Protein AF-U7LAZ8-F1 (afdb_monomer)

Sequence (130 aa):
MTVVMQEQRVMISPDYVERCAAVIEKSGAHKMIDFYFRQDRGVGGRKSTGPTYSMLGVLTIGLALIGIRRVPSMAEIWRTLWTLDPAQQARLELDLSCGEGTYRAFAMWLTRRLEPLDSLPDAPARRVKK

Secondary structure (DSSP, 8-state):
----------PPPHHHHHHHHHHHHHHTHHHHHHHHHHHHHTT--PPP-S-B--HHHHHHHHHHHHHTT----HHHHHHHHHHS-HHHHHHTT-B-TTS---HHHHHHHHHHHHTTTS--S--GGGT---

Solvent-accessible surface area (backbone atoms only — not comparable to full-atom values): 7933 Å² total; per-residue (Å²): 135,85,82,78,80,75,81,78,78,80,79,76,52,69,70,57,52,49,55,33,36,53,52,44,59,74,66,40,55,40,60,52,47,52,48,47,35,52,66,71,60,52,99,68,78,82,82,80,84,59,58,42,79,35,56,53,34,52,52,21,43,35,51,48,30,48,75,73,73,40,80,61,41,74,67,50,39,51,54,49,65,74,68,48,53,71,69,56,30,54,75,31,61,37,43,65,84,68,53,89,75,50,71,67,58,50,51,53,50,52,51,63,48,41,32,75,81,56,66,70,83,72,61,68,79,76,72,65,75,129

Structure (mmCIF, N/CA/C/O backbone):
data_AF-U7LAZ8-F1
#
_entry.id   AF-U7LAZ8-F1
#
loop_
_atom_site.group_PDB
_atom_site.id
_atom_site.type_symbol
_atom_site.label_atom_id
_atom_site.label_alt_id
_atom_site.label_comp_id
_atom_site.label_asym_id
_atom_site.label_entity_id
_atom_site.label_seq_id
_atom_site.pdbx_PDB_ins_code
_atom_site.Cartn_x
_atom_site.Cartn_y
_atom_site.Cartn_z
_atom_site.occupancy
_atom_site.B_iso_or_equiv
_atom_site.auth_seq_id
_atom_site.auth_comp_id
_atom_site.auth_asym_id
_atom_site.auth_atom_id
_atom_site.pdbx_PDB_model_num
ATOM 1 N N . MET A 1 1 ? -34.427 -8.786 -20.995 1.00 36.25 1 MET A N 1
ATOM 2 C CA . MET A 1 1 ? -34.249 -8.337 -19.599 1.00 36.25 1 MET A CA 1
ATOM 3 C C . MET A 1 1 ? -32.794 -7.912 -19.449 1.00 36.25 1 MET A C 1
ATOM 5 O O . MET A 1 1 ? -31.922 -8.751 -19.281 1.00 36.25 1 MET A O 1
ATOM 9 N N . THR A 1 2 ? -32.505 -6.638 -19.699 1.00 36.12 2 THR A N 1
ATOM 10 C CA . THR A 1 2 ? -31.150 -6.074 -19.663 1.00 36.12 2 THR A CA 1
ATOM 11 C C . THR A 1 2 ? -30.759 -5.838 -18.210 1.00 36.12 2 THR A C 1
ATOM 13 O O . THR A 1 2 ? -31.299 -4.957 -17.549 1.00 36.12 2 THR A O 1
ATOM 16 N N . VAL A 1 3 ? -29.848 -6.662 -17.691 1.00 40.38 3 VAL A N 1
ATOM 17 C CA . VAL A 1 3 ? -29.255 -6.448 -16.369 1.00 40.38 3 VAL A CA 1
ATOM 18 C C . VAL A 1 3 ? -28.305 -5.260 -16.484 1.00 40.38 3 VAL A C 1
ATOM 20 O O . VAL A 1 3 ? -27.192 -5.386 -16.989 1.00 40.38 3 VAL A O 1
ATOM 23 N N . VAL A 1 4 ? -28.759 -4.087 -16.048 1.00 41.38 4 VAL A N 1
ATOM 24 C CA . VAL A 1 4 ? -27.890 -2.928 -15.831 1.00 41.38 4 VAL A CA 1
ATOM 25 C C . VAL A 1 4 ? -27.155 -3.182 -14.519 1.00 41.38 4 VAL A C 1
ATOM 27 O O . VAL A 1 4 ? -27.683 -2.920 -13.440 1.00 41.38 4 VAL A O 1
ATOM 30 N N . MET A 1 5 ? -25.951 -3.751 -14.595 1.00 37.28 5 MET A N 1
ATOM 31 C CA . MET A 1 5 ? -25.049 -3.784 -13.445 1.00 37.28 5 MET A CA 1
ATOM 32 C C . MET A 1 5 ? -24.557 -2.356 -13.205 1.00 37.28 5 MET A C 1
ATOM 34 O O . MET A 1 5 ? -23.592 -1.913 -13.822 1.00 37.28 5 MET A O 1
ATOM 38 N N . GLN A 1 6 ? -25.249 -1.605 -12.347 1.00 41.81 6 GLN A N 1
ATOM 39 C CA . GLN A 1 6 ? -24.683 -0.379 -11.796 1.00 41.81 6 GLN A CA 1
ATOM 40 C C . GLN A 1 6 ? -23.457 -0.775 -10.972 1.00 41.81 6 GLN A C 1
ATOM 42 O O . GLN A 1 6 ? -23.571 -1.463 -9.957 1.00 41.81 6 GLN A O 1
ATOM 47 N N . GLU A 1 7 ? -22.280 -0.370 -11.442 1.00 47.84 7 GLU A N 1
ATOM 48 C CA . GLU A 1 7 ? -21.021 -0.471 -10.715 1.00 47.84 7 GLU A CA 1
ATOM 49 C C . GLU A 1 7 ? -21.157 0.358 -9.425 1.00 47.84 7 GLU A C 1
ATOM 51 O O . GLU A 1 7 ? -20.913 1.563 -9.395 1.00 47.84 7 GLU A O 1
ATOM 56 N N . GLN A 1 8 ? -21.619 -0.268 -8.340 1.00 51.62 8 GLN A N 1
ATOM 57 C CA . GLN A 1 8 ? -21.536 0.332 -7.016 1.00 51.62 8 GLN A CA 1
ATOM 58 C C . GLN A 1 8 ? -20.050 0.443 -6.672 1.00 51.62 8 GLN A C 1
ATOM 60 O O . GLN A 1 8 ? -19.415 -0.534 -6.254 1.00 51.62 8 GLN A O 1
ATOM 65 N N . ARG A 1 9 ? -19.486 1.636 -6.895 1.00 56.31 9 ARG A N 1
ATOM 66 C CA . ARG A 1 9 ? -18.172 2.019 -6.382 1.00 56.31 9 ARG A CA 1
ATOM 67 C C . ARG A 1 9 ? -18.247 1.959 -4.862 1.00 56.31 9 ARG A C 1
ATOM 69 O O . ARG A 1 9 ? -18.886 2.792 -4.228 1.00 56.31 9 ARG A O 1
ATOM 76 N N . VAL A 1 10 ? -17.637 0.932 -4.285 1.00 61.47 10 VAL A N 1
ATOM 77 C CA . VAL A 1 10 ? -17.523 0.809 -2.834 1.00 61.47 10 VAL A CA 1
ATOM 78 C C . VAL A 1 10 ? -16.422 1.758 -2.392 1.00 61.47 10 VAL A C 1
ATOM 80 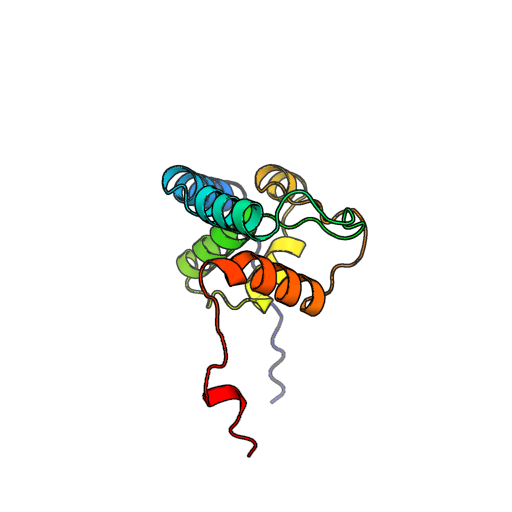O O . VAL A 1 10 ? -15.249 1.507 -2.655 1.00 61.47 10 VAL A O 1
ATOM 83 N N . MET A 1 11 ? -16.803 2.849 -1.735 1.00 72.00 11 MET A N 1
ATOM 84 C CA . MET A 1 11 ? -15.847 3.704 -1.041 1.00 72.00 11 MET A CA 1
ATOM 85 C C . MET A 1 11 ? -15.519 3.063 0.305 1.00 72.00 11 MET A C 1
ATOM 87 O O . MET A 1 11 ? -16.395 2.873 1.149 1.00 72.00 11 MET A O 1
ATOM 91 N N . ILE A 1 12 ? -14.256 2.684 0.485 1.00 84.69 12 ILE A N 1
ATOM 92 C CA . ILE A 1 12 ? -13.769 2.144 1.753 1.00 84.69 12 ILE A CA 1
ATOM 93 C C . ILE A 1 12 ? -13.514 3.321 2.692 1.00 84.69 12 ILE A C 1
ATOM 95 O O . ILE A 1 12 ? -12.779 4.245 2.340 1.00 84.69 12 ILE A O 1
ATOM 99 N N . SER A 1 13 ? -14.117 3.291 3.883 1.00 90.88 13 SER A N 1
ATOM 100 C CA . SER A 1 13 ? -13.979 4.399 4.826 1.00 90.88 13 SER A CA 1
ATOM 101 C C . SER A 1 13 ? -12.516 4.598 5.258 1.00 90.88 13 SER A C 1
ATOM 103 O O . SER A 1 13 ? -11.785 3.612 5.418 1.00 90.88 13 SER A O 1
ATOM 105 N N . PRO A 1 14 ? -12.079 5.849 5.496 1.00 92.12 14 PRO A N 1
ATOM 106 C CA . PRO A 1 14 ? -10.729 6.148 5.979 1.00 92.12 14 PRO A CA 1
ATOM 107 C C . PRO A 1 14 ? -10.353 5.375 7.244 1.00 92.12 14 PRO A C 1
ATOM 109 O O . PRO A 1 14 ? -9.293 4.756 7.283 1.00 92.12 14 PRO A O 1
ATOM 112 N N . ASP A 1 15 ? -11.258 5.302 8.222 1.00 93.56 15 ASP A N 1
ATOM 113 C CA . ASP A 1 15 ? -11.025 4.566 9.470 1.00 93.56 15 ASP A CA 1
ATOM 114 C C . ASP A 1 15 ? -10.788 3.071 9.238 1.00 93.56 15 ASP A C 1
ATOM 116 O O . ASP A 1 15 ? -10.008 2.432 9.946 1.00 93.56 15 ASP A O 1
ATOM 120 N N . TYR A 1 16 ? -11.477 2.482 8.257 1.00 94.38 16 TYR A N 1
ATOM 121 C CA . TYR A 1 16 ? -11.305 1.070 7.949 1.00 94.38 16 TYR A CA 1
ATOM 122 C C . TYR A 1 16 ? -9.992 0.807 7.211 1.00 94.38 16 TYR A C 1
ATOM 124 O O . TYR A 1 16 ? -9.313 -0.177 7.516 1.00 94.38 16 TYR A O 1
ATOM 132 N N . VAL A 1 17 ? -9.600 1.709 6.303 1.00 94.88 17 VAL A N 1
ATOM 133 C CA . VAL A 1 17 ? -8.269 1.687 5.678 1.00 94.88 17 VAL A CA 1
ATOM 134 C C . VAL A 1 17 ? -7.182 1.779 6.745 1.00 94.88 17 VAL A C 1
ATOM 136 O O . VAL A 1 17 ? -6.266 0.963 6.721 1.00 94.88 17 VAL A O 1
ATOM 139 N N . GLU A 1 18 ? -7.315 2.682 7.718 1.00 96.31 18 GLU A N 1
ATOM 140 C CA . GLU A 1 18 ? -6.335 2.846 8.797 1.00 96.31 18 GLU A CA 1
ATOM 141 C C . GLU A 1 18 ? -6.196 1.577 9.644 1.00 96.31 18 GLU A C 1
ATOM 143 O O . GLU A 1 18 ? -5.088 1.100 9.889 1.00 96.31 18 GLU A O 1
ATOM 148 N N . ARG A 1 19 ? -7.318 0.961 10.039 1.00 96.44 19 ARG A N 1
ATOM 149 C CA . ARG A 1 19 ? -7.293 -0.308 10.785 1.00 96.44 19 ARG A CA 1
ATOM 150 C C . ARG A 1 19 ? -6.598 -1.416 10.000 1.00 96.44 19 ARG A C 1
ATOM 152 O O . ARG A 1 19 ? -5.816 -2.170 10.576 1.00 96.44 19 ARG A O 1
ATOM 159 N N . CYS A 1 20 ? -6.870 -1.525 8.700 1.00 96.62 20 CYS A N 1
ATOM 160 C CA . CYS A 1 20 ? -6.218 -2.518 7.850 1.00 96.62 20 CYS A CA 1
ATOM 161 C C . CYS A 1 20 ? -4.719 -2.219 7.691 1.00 96.62 20 CYS A C 1
ATOM 163 O O . CYS A 1 20 ? -3.908 -3.138 7.807 1.00 96.62 20 CYS A O 1
ATOM 165 N N . ALA A 1 21 ? -4.345 -0.952 7.495 1.00 96.94 21 ALA A N 1
ATOM 166 C CA . ALA A 1 21 ? -2.954 -0.524 7.379 1.00 96.94 21 ALA A CA 1
ATOM 167 C C . ALA A 1 21 ? -2.171 -0.876 8.647 1.00 96.94 21 ALA A C 1
ATOM 169 O O . ALA A 1 21 ? -1.127 -1.517 8.554 1.00 96.94 21 ALA A O 1
ATOM 170 N N . ALA A 1 22 ? -2.731 -0.593 9.826 1.00 97.31 22 ALA A N 1
ATOM 171 C CA . ALA A 1 22 ? -2.121 -0.931 11.109 1.00 97.31 22 ALA A CA 1
ATOM 172 C C . ALA A 1 22 ? -1.870 -2.445 11.270 1.00 97.31 22 ALA A C 1
ATOM 174 O O . ALA A 1 22 ? -0.844 -2.857 11.818 1.00 97.31 22 ALA A O 1
ATOM 175 N N . VAL A 1 23 ? -2.771 -3.299 10.765 1.00 97.62 23 VAL A N 1
ATOM 176 C CA . VAL A 1 23 ? -2.574 -4.762 10.757 1.00 97.62 23 VAL A CA 1
ATOM 177 C C . VAL A 1 23 ? -1.402 -5.153 9.854 1.00 97.62 23 VAL A C 1
ATOM 179 O O . VAL A 1 23 ? -0.532 -5.924 10.270 1.00 97.62 23 VAL A O 1
ATOM 182 N N . ILE A 1 24 ? -1.342 -4.607 8.637 1.00 97.50 24 ILE A N 1
ATOM 183 C CA . ILE A 1 24 ? -0.248 -4.880 7.695 1.00 97.50 24 ILE A CA 1
ATOM 184 C C . ILE A 1 24 ? 1.088 -4.353 8.228 1.00 97.50 24 ILE A C 1
ATOM 186 O O . ILE A 1 24 ? 2.112 -5.031 8.107 1.00 97.50 24 ILE A O 1
ATOM 190 N N . GLU A 1 25 ? 1.092 -3.188 8.865 1.00 97.06 25 GLU A N 1
ATOM 191 C CA . GLU A 1 25 ? 2.276 -2.602 9.486 1.00 97.06 25 GLU A CA 1
ATOM 192 C C . GLU A 1 25 ? 2.804 -3.477 10.614 1.00 97.06 25 GLU A C 1
ATOM 194 O O . GLU A 1 25 ? 3.986 -3.829 10.612 1.00 97.06 25 GLU A O 1
ATOM 199 N N . LYS A 1 26 ? 1.914 -3.910 11.515 1.00 96.69 26 LYS A N 1
ATOM 200 C CA . LYS A 1 26 ? 2.251 -4.816 12.617 1.00 96.69 26 LYS A CA 1
ATOM 201 C C . LYS A 1 26 ? 2.788 -6.158 12.122 1.00 96.69 26 LYS A C 1
ATOM 203 O O . LYS A 1 26 ? 3.671 -6.725 12.758 1.00 96.69 26 LYS A O 1
ATOM 208 N N . SER A 1 27 ? 2.279 -6.661 10.997 1.00 96.44 27 SER A N 1
ATOM 209 C CA . SER A 1 27 ? 2.772 -7.908 10.396 1.00 96.44 27 SER A CA 1
ATOM 210 C C . SER A 1 27 ? 4.175 -7.783 9.793 1.00 96.44 27 SER A C 1
ATOM 212 O O . SER A 1 27 ? 4.860 -8.786 9.623 1.00 96.44 27 SER A O 1
ATOM 214 N N . GLY A 1 28 ? 4.596 -6.573 9.405 1.00 94.31 28 GLY A N 1
ATOM 215 C CA . GLY A 1 28 ? 5.861 -6.342 8.706 1.00 94.31 28 GLY A CA 1
ATOM 216 C C . GLY A 1 28 ? 5.925 -6.881 7.269 1.00 94.31 28 GLY A C 1
ATOM 217 O O . GLY A 1 28 ? 6.948 -6.695 6.610 1.00 94.31 28 GLY A O 1
ATOM 218 N N . ALA A 1 29 ? 4.853 -7.489 6.743 1.00 92.69 29 ALA A N 1
ATOM 219 C CA . ALA A 1 29 ? 4.861 -8.160 5.439 1.00 92.69 29 ALA A CA 1
ATOM 220 C C . ALA A 1 29 ? 5.280 -7.231 4.285 1.00 92.69 29 ALA A C 1
ATOM 222 O O . ALA A 1 29 ? 6.115 -7.596 3.463 1.00 92.69 29 ALA A O 1
ATOM 223 N N . HIS A 1 30 ? 4.760 -6.000 4.260 1.00 93.75 30 HIS A N 1
ATOM 224 C CA . HIS A 1 30 ? 5.110 -4.993 3.252 1.00 93.75 30 HIS A CA 1
ATOM 225 C C . HIS A 1 30 ? 6.619 -4.671 3.226 1.00 93.75 30 HIS A C 1
ATOM 227 O O . HIS A 1 30 ? 7.223 -4.654 2.155 1.00 93.75 30 HIS A O 1
ATOM 233 N N . LYS A 1 31 ? 7.249 -4.488 4.398 1.00 94.44 31 LYS A N 1
ATOM 234 C CA . LYS A 1 31 ? 8.698 -4.241 4.531 1.00 94.44 31 LYS A CA 1
ATOM 235 C C . LYS A 1 31 ? 9.520 -5.450 4.119 1.00 94.44 31 LYS A C 1
ATOM 237 O O . LYS A 1 31 ? 10.545 -5.283 3.470 1.00 94.44 31 LYS A O 1
ATOM 242 N N . MET A 1 32 ? 9.073 -6.648 4.488 1.00 93.94 32 MET A N 1
ATOM 243 C CA . MET A 1 32 ? 9.753 -7.887 4.126 1.00 93.94 32 MET A CA 1
ATOM 244 C C . MET A 1 32 ? 9.789 -8.069 2.603 1.00 93.94 32 MET A C 1
ATOM 246 O O . MET A 1 32 ? 10.855 -8.309 2.046 1.00 93.94 32 MET A O 1
ATOM 250 N N . ILE A 1 33 ? 8.658 -7.876 1.916 1.00 92.44 33 ILE A N 1
ATOM 251 C CA . ILE A 1 33 ? 8.595 -7.968 0.449 1.00 92.44 33 ILE A CA 1
ATOM 252 C C . ILE A 1 33 ? 9.523 -6.939 -0.203 1.00 92.44 33 ILE A C 1
ATOM 254 O O . ILE A 1 33 ? 10.310 -7.267 -1.092 1.00 92.44 33 ILE A O 1
ATOM 258 N N . ASP A 1 34 ? 9.480 -5.700 0.280 1.00 91.69 34 ASP A N 1
ATOM 259 C CA . ASP A 1 34 ? 10.335 -4.632 -0.226 1.00 91.69 34 ASP A CA 1
ATOM 260 C C . ASP A 1 34 ? 11.825 -4.882 0.028 1.00 91.69 34 ASP A C 1
ATOM 262 O O . ASP A 1 34 ? 12.656 -4.513 -0.805 1.00 91.69 34 ASP A O 1
ATOM 266 N N . PHE A 1 35 ? 12.168 -5.513 1.151 1.00 91.25 35 PHE A N 1
ATOM 267 C CA . PHE A 1 35 ? 13.532 -5.904 1.482 1.00 91.25 35 PHE A CA 1
ATOM 268 C C . PHE A 1 35 ? 14.076 -6.914 0.467 1.00 91.25 35 PHE A C 1
ATOM 270 O O . PHE A 1 35 ? 15.106 -6.643 -0.152 1.00 91.25 35 PHE A O 1
ATOM 277 N N . TYR A 1 36 ? 13.356 -8.013 0.225 1.00 90.06 36 TYR A N 1
ATOM 278 C CA . TYR A 1 36 ? 13.779 -9.028 -0.746 1.00 90.06 36 TYR A CA 1
ATOM 279 C C . TYR A 1 36 ? 13.876 -8.466 -2.166 1.00 90.06 36 TYR A C 1
ATOM 281 O O . TYR A 1 36 ? 14.850 -8.728 -2.868 1.00 90.06 36 TYR A O 1
ATOM 289 N N . PHE A 1 37 ? 12.934 -7.608 -2.566 1.00 88.81 37 PHE A N 1
ATOM 290 C CA . PHE A 1 37 ? 13.011 -6.929 -3.858 1.00 88.81 37 PHE A CA 1
ATOM 291 C C . PHE A 1 37 ? 14.241 -6.039 -4.015 1.00 88.81 37 PHE A C 1
ATOM 293 O O . PHE A 1 37 ? 14.877 -6.035 -5.070 1.00 88.81 37 PHE A O 1
ATOM 300 N N . ARG A 1 38 ? 14.594 -5.267 -2.984 1.00 88.25 38 ARG A N 1
ATOM 301 C CA . ARG A 1 38 ? 15.796 -4.422 -3.023 1.00 88.25 38 ARG A CA 1
ATOM 302 C C . ARG A 1 38 ? 17.073 -5.255 -3.026 1.00 88.25 38 ARG A C 1
ATOM 304 O O . ARG A 1 38 ? 18.028 -4.865 -3.691 1.00 88.25 38 ARG A O 1
ATOM 311 N N . GLN A 1 39 ? 17.082 -6.371 -2.300 1.00 86.94 39 GLN A N 1
ATOM 312 C CA . GLN A 1 39 ? 18.218 -7.284 -2.245 1.00 86.94 39 GLN A CA 1
ATOM 313 C C . GLN A 1 39 ? 18.496 -7.926 -3.613 1.00 86.94 39 GLN A C 1
ATOM 315 O O . GLN A 1 39 ? 19.651 -7.962 -4.026 1.00 86.94 39 GLN A O 1
ATOM 320 N N . ASP A 1 40 ? 17.456 -8.371 -4.323 1.00 85.06 40 ASP A N 1
ATOM 321 C CA . ASP A 1 40 ? 17.577 -9.013 -5.640 1.00 85.06 40 ASP A CA 1
ATOM 322 C C . ASP A 1 40 ? 17.958 -8.025 -6.761 1.00 85.06 40 ASP A C 1
ATOM 324 O O . ASP A 1 40 ? 18.877 -8.268 -7.540 1.00 85.06 40 ASP A O 1
ATOM 328 N N . ARG A 1 41 ? 17.316 -6.848 -6.804 1.00 80.12 41 ARG A N 1
ATOM 329 C CA . ARG A 1 41 ? 17.529 -5.855 -7.874 1.00 80.12 41 ARG A CA 1
ATOM 330 C C . ARG A 1 41 ? 18.942 -5.240 -7.887 1.00 80.12 41 ARG A C 1
ATOM 332 O O . ARG A 1 41 ? 19.392 -4.755 -8.928 1.00 80.12 41 ARG A O 1
ATOM 339 N N . GLY A 1 42 ? 19.626 -5.199 -6.743 1.00 73.50 42 GLY A N 1
ATOM 340 C CA . GLY A 1 42 ? 20.920 -4.526 -6.593 1.00 73.50 42 GLY A CA 1
ATOM 341 C C . GLY A 1 42 ? 20.850 -2.990 -6.708 1.00 73.50 42 GLY A C 1
ATOM 342 O O . GLY A 1 42 ? 19.785 -2.377 -6.648 1.00 73.50 42 GLY A O 1
ATOM 343 N N . VAL A 1 43 ? 22.010 -2.337 -6.866 1.00 65.50 43 VAL A N 1
ATOM 344 C CA . VAL A 1 43 ? 22.182 -0.862 -6.773 1.00 65.50 43 VAL A CA 1
ATOM 345 C C . VAL A 1 43 ? 21.774 -0.115 -8.067 1.00 65.50 43 VAL A C 1
ATOM 347 O O . VAL A 1 43 ? 21.844 1.109 -8.148 1.00 65.50 43 VAL A O 1
ATOM 350 N N . GLY A 1 44 ? 21.317 -0.831 -9.101 1.00 61.78 44 GLY A N 1
ATOM 351 C CA . GLY A 1 44 ? 21.035 -0.278 -10.429 1.00 61.78 44 GLY A CA 1
ATOM 352 C C . GLY A 1 44 ? 19.549 -0.059 -10.738 1.00 61.78 44 GLY A C 1
ATOM 353 O O . GLY A 1 44 ? 18.674 -0.858 -10.396 1.00 61.78 44 GLY A O 1
ATOM 354 N N . GLY A 1 45 ? 19.235 1.015 -11.470 1.00 64.75 45 GLY A N 1
ATOM 355 C CA . GLY A 1 45 ? 17.930 1.163 -12.113 1.00 64.75 45 GLY A CA 1
ATOM 356 C C . GLY A 1 45 ? 17.515 2.598 -12.410 1.00 64.75 45 GLY A C 1
ATOM 357 O O . GLY A 1 45 ? 17.742 3.513 -11.624 1.00 64.75 45 GLY A O 1
ATOM 358 N N . ARG A 1 46 ? 16.834 2.787 -13.543 1.00 64.81 46 ARG A N 1
ATOM 359 C CA . ARG A 1 46 ? 16.208 4.065 -13.897 1.00 64.81 46 ARG A CA 1
ATOM 360 C C . ARG A 1 46 ? 15.031 4.331 -12.952 1.00 64.81 46 ARG A C 1
ATOM 362 O O . ARG A 1 46 ? 14.226 3.426 -12.714 1.00 64.81 46 ARG A O 1
ATOM 369 N N . LYS A 1 47 ? 14.931 5.554 -12.418 1.00 63.84 47 LYS A N 1
ATOM 370 C CA . LYS A 1 47 ? 13.758 5.985 -11.643 1.00 63.84 47 LYS A CA 1
ATOM 371 C C . LYS A 1 47 ? 12.535 5.965 -12.563 1.00 63.84 47 LYS A C 1
ATOM 373 O O . LYS A 1 47 ? 12.600 6.480 -13.678 1.00 63.84 47 LYS A O 1
ATOM 378 N N . SER A 1 48 ? 11.459 5.319 -12.117 1.00 66.81 48 SER A N 1
ATOM 379 C CA . SER A 1 48 ? 10.176 5.347 -12.824 1.00 66.81 48 SER A CA 1
ATOM 380 C C . SER A 1 48 ? 9.609 6.764 -12.764 1.00 66.81 48 SER A C 1
ATOM 382 O O . SER A 1 48 ? 9.641 7.376 -11.702 1.00 66.81 48 SER A O 1
ATOM 384 N N . THR A 1 49 ? 9.106 7.278 -13.885 1.00 71.94 49 THR A N 1
ATOM 385 C CA . THR A 1 49 ? 8.415 8.578 -13.975 1.00 71.94 49 THR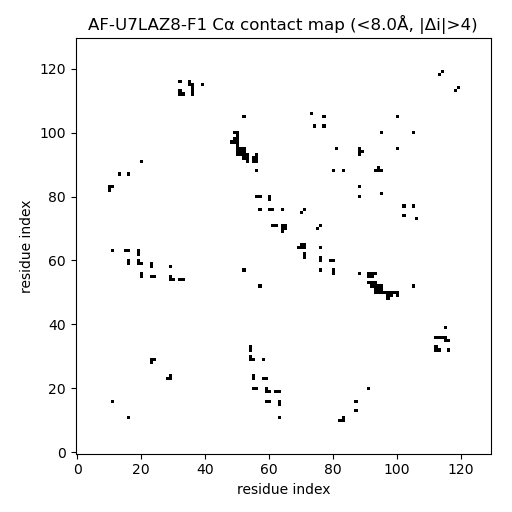 A CA 1
ATOM 386 C C . THR A 1 49 ? 6.889 8.444 -13.924 1.00 71.94 49 THR A C 1
ATOM 388 O O . THR A 1 49 ? 6.193 9.428 -14.135 1.00 71.94 49 THR A O 1
ATOM 391 N N . GLY A 1 50 ? 6.366 7.231 -13.713 1.00 81.44 50 GLY A N 1
ATOM 392 C CA . GLY A 1 50 ? 4.926 6.952 -13.635 1.00 81.44 50 GLY A CA 1
ATOM 393 C C . GLY A 1 50 ? 4.408 6.779 -12.201 1.00 81.44 50 GLY A C 1
ATOM 394 O O . GLY A 1 50 ? 5.175 6.976 -11.257 1.00 81.44 50 GLY A O 1
ATOM 395 N N . PRO A 1 51 ? 3.138 6.348 -12.044 1.00 87.94 51 PRO A N 1
ATOM 396 C CA . PRO A 1 51 ? 2.502 6.154 -10.743 1.00 87.94 51 PRO A CA 1
ATOM 397 C C . PRO A 1 51 ? 3.337 5.290 -9.802 1.00 87.94 51 PRO A C 1
ATOM 399 O O . PRO A 1 51 ? 3.838 4.228 -10.191 1.00 87.94 51 PRO A O 1
ATOM 402 N N . THR A 1 52 ? 3.463 5.745 -8.559 1.00 90.31 52 THR A N 1
ATOM 403 C CA . THR A 1 52 ? 4.185 5.034 -7.508 1.00 90.31 52 THR A CA 1
ATOM 404 C C . THR A 1 52 ? 3.195 4.260 -6.655 1.00 90.31 52 THR A C 1
ATOM 406 O O . THR A 1 52 ? 2.341 4.829 -5.979 1.00 90.31 52 THR A O 1
ATOM 409 N N . TYR A 1 53 ? 3.332 2.938 -6.696 1.00 93.19 53 TYR A N 1
ATOM 410 C CA . TYR A 1 53 ? 2.590 2.014 -5.851 1.00 93.19 53 TYR A CA 1
ATOM 411 C C . TYR A 1 53 ? 3.463 1.551 -4.682 1.00 93.19 53 TYR A C 1
ATOM 413 O O . TYR A 1 53 ? 4.689 1.472 -4.800 1.00 93.19 53 TYR A O 1
ATOM 421 N N . SER A 1 54 ? 2.819 1.173 -3.583 1.00 95.19 54 SER A N 1
ATOM 422 C CA . SER A 1 54 ? 3.467 0.633 -2.390 1.00 95.19 54 SER A CA 1
ATOM 423 C C . SER A 1 54 ? 2.914 -0.754 -2.056 1.00 95.19 54 SER A C 1
ATOM 425 O O . SER A 1 54 ? 1.740 -1.059 -2.300 1.00 95.19 54 SER A O 1
ATOM 427 N N . MET A 1 55 ? 3.749 -1.610 -1.460 1.00 95.81 55 MET A N 1
ATOM 428 C CA . MET A 1 55 ? 3.275 -2.905 -0.961 1.00 95.81 55 MET A CA 1
ATOM 429 C C . MET A 1 55 ? 2.342 -2.747 0.237 1.00 95.81 55 MET A C 1
ATOM 431 O O . MET A 1 55 ? 1.419 -3.545 0.394 1.00 95.81 55 MET A O 1
ATOM 435 N N . LEU A 1 56 ? 2.534 -1.698 1.043 1.00 97.31 56 LEU A N 1
ATOM 436 C CA . LEU A 1 56 ? 1.617 -1.358 2.126 1.00 97.31 56 LEU A CA 1
ATOM 437 C C . LEU A 1 56 ? 0.207 -1.110 1.582 1.00 97.31 56 LEU A C 1
ATOM 439 O O . LEU A 1 56 ? -0.742 -1.726 2.062 1.00 97.31 56 LEU A O 1
ATOM 443 N N . GLY A 1 57 ? 0.070 -0.283 0.544 1.00 96.19 57 GLY A N 1
ATOM 444 C CA . GLY A 1 57 ? -1.219 0.028 -0.066 1.00 96.19 57 GLY A CA 1
ATOM 445 C C . GLY A 1 57 ? -1.879 -1.194 -0.694 1.00 96.19 57 GLY A C 1
ATOM 446 O O . GLY A 1 57 ? -3.048 -1.467 -0.427 1.00 96.19 57 GLY A O 1
ATOM 447 N N . VAL A 1 58 ? -1.124 -1.985 -1.460 1.00 96.50 58 VAL A N 1
ATOM 448 C CA . VAL A 1 58 ? -1.639 -3.211 -2.096 1.00 96.50 58 VAL A CA 1
ATOM 449 C C . VAL A 1 58 ? -2.185 -4.197 -1.069 1.00 96.50 58 VAL A C 1
ATOM 451 O O . VAL A 1 58 ? -3.313 -4.668 -1.211 1.00 96.50 58 VAL A O 1
ATOM 454 N N . LEU A 1 59 ? -1.405 -4.503 -0.030 1.00 96.94 59 LEU A N 1
ATOM 455 C CA . LEU A 1 59 ? -1.810 -5.463 0.996 1.00 96.94 59 LEU A CA 1
ATOM 456 C C . LEU A 1 59 ? -2.960 -4.926 1.850 1.00 96.94 59 LEU A C 1
ATOM 458 O O . LEU A 1 59 ? -3.881 -5.677 2.164 1.00 96.94 59 LEU A O 1
ATOM 462 N N . THR A 1 60 ? -2.941 -3.633 2.180 1.00 97.50 60 THR A N 1
ATOM 463 C CA . THR A 1 60 ? -4.012 -2.987 2.951 1.00 97.50 60 THR A CA 1
ATOM 464 C C . THR A 1 60 ? -5.342 -3.073 2.215 1.00 97.50 60 THR A C 1
ATOM 466 O O . THR A 1 60 ? -6.344 -3.475 2.801 1.00 97.50 60 THR A O 1
ATOM 469 N N . ILE A 1 61 ? -5.356 -2.759 0.919 1.00 96.44 61 ILE A N 1
ATOM 470 C CA . ILE A 1 61 ? -6.569 -2.843 0.105 1.00 96.44 61 ILE A CA 1
ATOM 471 C C . ILE A 1 61 ? -6.990 -4.292 -0.127 1.00 96.44 61 ILE A C 1
ATOM 473 O O . ILE A 1 61 ? -8.177 -4.592 -0.027 1.00 96.44 61 ILE A O 1
ATOM 477 N N . GLY A 1 62 ? -6.048 -5.209 -0.359 1.00 95.44 62 GLY A N 1
ATOM 478 C CA . GLY A 1 62 ? -6.349 -6.639 -0.421 1.00 95.44 62 GLY A CA 1
ATOM 479 C C . GLY A 1 62 ? -7.057 -7.132 0.846 1.00 95.44 62 GLY A C 1
ATOM 480 O O . GLY A 1 62 ? -8.097 -7.785 0.758 1.00 95.44 62 GLY A O 1
ATOM 481 N N . LEU A 1 63 ? -6.551 -6.749 2.021 1.00 96.00 63 LEU A N 1
ATOM 482 C CA . LEU A 1 63 ? -7.155 -7.080 3.311 1.00 96.00 63 LEU A CA 1
ATOM 483 C C . LEU A 1 63 ? -8.533 -6.430 3.490 1.00 96.00 63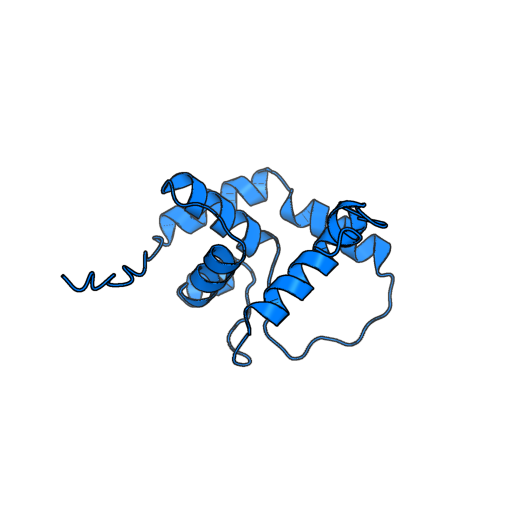 LEU A C 1
ATOM 485 O O . LEU A 1 63 ? -9.478 -7.103 3.901 1.00 96.00 63 LEU A O 1
ATOM 489 N N . ALA A 1 64 ? -8.668 -5.148 3.147 1.00 94.88 64 ALA A N 1
ATOM 490 C CA . ALA A 1 64 ? -9.934 -4.434 3.259 1.00 94.88 64 ALA A CA 1
ATOM 491 C C . ALA A 1 64 ? -11.022 -5.066 2.374 1.00 94.88 64 ALA A C 1
ATOM 493 O O . ALA A 1 64 ? -12.148 -5.257 2.831 1.00 94.88 64 ALA A O 1
ATOM 494 N N . LEU A 1 65 ? -10.677 -5.463 1.141 1.00 94.25 65 LEU A N 1
ATOM 495 C CA . LEU A 1 65 ? -11.581 -6.163 0.222 1.00 94.25 65 LEU A CA 1
ATOM 496 C C . LEU A 1 65 ? -12.046 -7.512 0.792 1.00 94.25 65 LEU A C 1
ATOM 498 O O . LEU A 1 65 ? -13.244 -7.797 0.767 1.00 94.25 65 LEU A O 1
ATOM 502 N N . ILE A 1 66 ? -11.133 -8.304 1.369 1.00 94.00 66 ILE A N 1
ATOM 503 C CA . ILE A 1 66 ? -11.480 -9.562 2.054 1.00 94.00 66 ILE A CA 1
ATOM 504 C C . ILE A 1 66 ? -12.450 -9.294 3.208 1.00 94.00 66 ILE A C 1
ATOM 506 O O . ILE A 1 66 ? -13.456 -9.991 3.352 1.00 94.00 66 ILE A O 1
ATOM 510 N N . GLY A 1 67 ? -12.173 -8.269 4.014 1.00 91.44 67 GLY A N 1
ATOM 511 C CA . GLY A 1 67 ? -12.986 -7.924 5.174 1.00 91.44 67 GLY A CA 1
ATOM 512 C C . GLY A 1 67 ? -14.417 -7.501 4.827 1.00 91.44 67 GLY A C 1
ATOM 513 O O . GLY A 1 67 ? -15.349 -7.855 5.550 1.00 91.44 67 GLY A O 1
ATOM 514 N N . ILE A 1 68 ? -14.625 -6.855 3.674 1.00 91.31 68 ILE A N 1
ATOM 515 C CA . ILE A 1 68 ? -15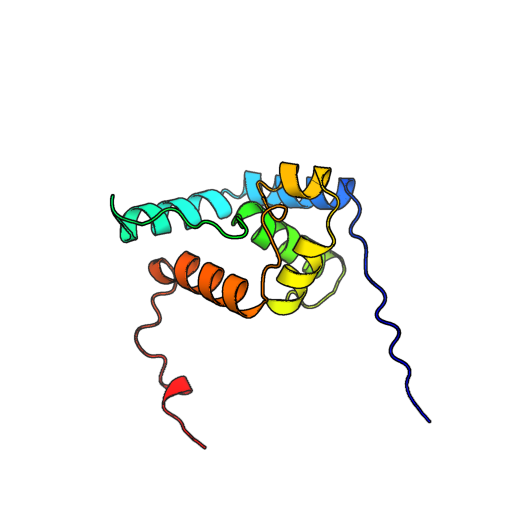.964 -6.548 3.135 1.00 91.31 68 ILE A CA 1
ATOM 516 C C . ILE A 1 68 ? -16.560 -7.685 2.288 1.00 91.31 68 ILE A C 1
ATOM 518 O O . ILE A 1 68 ? -17.551 -7.483 1.587 1.00 91.31 68 ILE A O 1
ATOM 522 N N . ARG A 1 69 ? -15.966 -8.886 2.338 1.00 88.69 69 ARG A N 1
ATOM 523 C CA . ARG A 1 69 ? -16.389 -10.087 1.595 1.00 88.69 69 ARG A CA 1
ATOM 524 C C . ARG A 1 69 ? -16.401 -9.911 0.073 1.00 88.69 69 ARG A C 1
ATOM 526 O O . ARG A 1 69 ? -17.188 -10.550 -0.624 1.00 88.69 69 ARG A O 1
ATOM 533 N N . ARG A 1 70 ? -15.516 -9.066 -0.457 1.00 87.50 70 ARG A N 1
ATOM 534 C CA . ARG A 1 70 ? -15.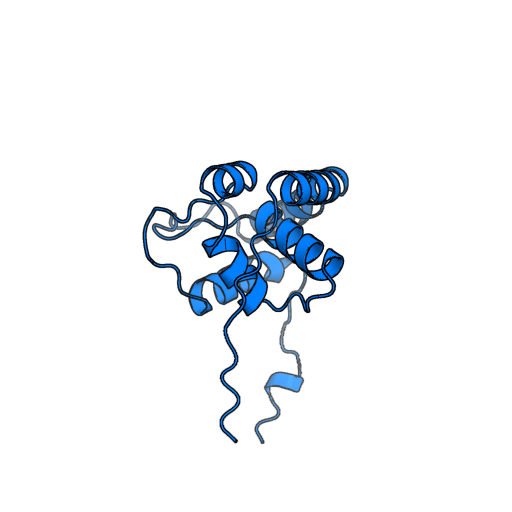234 -8.983 -1.893 1.00 87.50 70 ARG A CA 1
ATOM 535 C C . ARG A 1 70 ? -13.995 -9.797 -2.238 1.00 87.50 70 ARG A C 1
ATOM 537 O O . ARG A 1 70 ? -13.065 -9.913 -1.447 1.00 87.50 70 ARG A O 1
ATOM 544 N N . VAL A 1 71 ? -13.980 -10.353 -3.447 1.00 88.69 71 VAL A N 1
ATOM 545 C CA . VAL A 1 71 ? -12.819 -11.092 -3.953 1.00 88.69 71 VAL A CA 1
ATOM 546 C C . VAL A 1 71 ? -11.693 -10.092 -4.252 1.00 88.69 71 VAL A C 1
ATOM 548 O O . VAL A 1 71 ? -11.882 -9.223 -5.108 1.00 88.69 71 VAL A O 1
ATOM 551 N N . PRO A 1 72 ? -10.521 -10.199 -3.599 1.00 89.94 72 PRO A N 1
ATOM 552 C CA . PRO A 1 72 ? -9.404 -9.276 -3.792 1.00 89.94 72 PRO A CA 1
ATOM 553 C C . PRO A 1 72 ? -8.631 -9.619 -5.074 1.00 89.94 72 PRO A C 1
ATOM 555 O O . PRO A 1 72 ? -7.484 -10.060 -5.037 1.00 89.94 72 PRO A O 1
ATOM 558 N N . SER A 1 73 ? -9.267 -9.463 -6.238 1.00 91.12 73 SER A N 1
ATOM 559 C CA . SER A 1 73 ? -8.562 -9.642 -7.509 1.00 91.12 73 SER A CA 1
ATOM 560 C C . SER A 1 73 ? -7.566 -8.501 -7.733 1.00 91.12 73 SER A C 1
ATOM 562 O O . SER A 1 73 ? -7.772 -7.381 -7.265 1.00 91.12 73 SER A O 1
ATOM 564 N N . MET A 1 74 ? -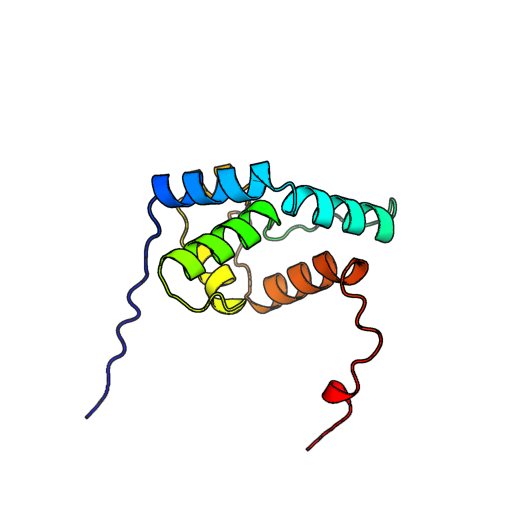6.502 -8.753 -8.499 1.00 91.00 74 MET A N 1
ATOM 565 C CA . MET A 1 74 ? -5.493 -7.729 -8.795 1.00 91.00 74 MET A CA 1
ATOM 566 C C . MET A 1 74 ? -6.100 -6.504 -9.501 1.00 91.00 74 MET A C 1
ATOM 568 O O . MET A 1 74 ? -5.685 -5.375 -9.244 1.00 91.00 74 MET A O 1
ATOM 572 N N . ALA A 1 75 ? -7.114 -6.713 -10.350 1.00 91.62 75 ALA A N 1
ATOM 573 C CA . ALA A 1 75 ? -7.852 -5.631 -10.999 1.00 91.62 75 ALA A CA 1
ATOM 574 C C . ALA A 1 75 ? -8.660 -4.808 -9.991 1.00 91.62 75 ALA A C 1
ATOM 576 O O . ALA A 1 75 ? -8.678 -3.583 -10.079 1.00 91.62 75 ALA A O 1
ATOM 577 N N . GLU A 1 76 ? -9.268 -5.465 -9.005 1.00 91.88 76 GLU A N 1
ATOM 578 C CA . GLU A 1 76 ? -10.082 -4.785 -7.999 1.00 91.88 76 GLU A CA 1
ATOM 579 C C . GLU A 1 76 ? -9.246 -4.024 -6.988 1.00 91.88 76 GLU A C 1
ATOM 581 O O . GLU A 1 76 ? -9.605 -2.908 -6.618 1.00 91.88 76 GLU A O 1
ATOM 586 N N . ILE A 1 77 ? -8.090 -4.568 -6.612 1.00 94.62 77 ILE A N 1
ATOM 587 C CA . ILE A 1 77 ? -7.100 -3.841 -5.819 1.00 94.62 77 ILE A CA 1
ATOM 588 C C . ILE A 1 77 ? -6.669 -2.583 -6.573 1.00 94.62 77 ILE A C 1
ATOM 590 O O . ILE A 1 77 ? -6.742 -1.492 -6.018 1.00 94.62 77 ILE A O 1
ATOM 594 N N . TRP A 1 78 ? -6.291 -2.715 -7.850 1.00 94.56 78 TRP A N 1
ATOM 595 C CA . TRP A 1 78 ? -5.902 -1.573 -8.675 1.00 94.56 78 TRP A CA 1
ATOM 596 C C . TRP A 1 78 ? -7.006 -0.515 -8.751 1.00 94.56 78 TRP A C 1
ATOM 598 O O . TRP A 1 78 ? -6.756 0.633 -8.402 1.00 94.56 78 TRP A O 1
ATOM 608 N N . ARG A 1 79 ? -8.235 -0.890 -9.128 1.00 92.06 79 ARG A N 1
ATOM 609 C CA . ARG A 1 79 ? -9.368 0.049 -9.189 1.00 92.06 79 ARG A CA 1
ATOM 610 C C . ARG A 1 79 ? -9.572 0.757 -7.856 1.00 92.06 79 ARG A C 1
ATOM 612 O O . ARG A 1 79 ? -9.702 1.974 -7.832 1.00 92.06 79 ARG A O 1
ATOM 619 N N . THR A 1 80 ? -9.550 0.001 -6.761 1.00 92.94 80 THR A N 1
ATOM 620 C CA . THR A 1 80 ? -9.796 0.547 -5.426 1.00 92.94 80 THR A CA 1
ATOM 621 C C . THR A 1 80 ? -8.716 1.552 -5.028 1.00 92.94 80 THR A C 1
ATOM 623 O O . THR A 1 80 ? -9.060 2.626 -4.548 1.00 92.94 80 THR A O 1
ATOM 626 N N . LEU A 1 81 ? -7.435 1.267 -5.298 1.00 93.75 81 LEU A N 1
ATOM 627 C CA . LEU A 1 81 ? -6.325 2.199 -5.041 1.00 93.75 81 LEU A CA 1
ATOM 628 C C . LEU A 1 81 ? -6.536 3.551 -5.743 1.00 93.75 81 LEU A C 1
ATOM 630 O O . LEU A 1 81 ? -6.300 4.593 -5.141 1.00 93.75 81 LEU A O 1
ATOM 634 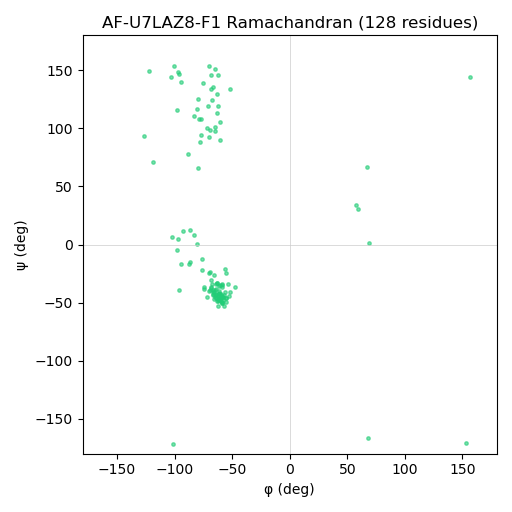N N . TRP A 1 82 ? -7.031 3.530 -6.983 1.00 91.94 82 TRP A N 1
ATOM 635 C CA . TRP A 1 82 ? -7.318 4.732 -7.775 1.00 91.94 82 TRP A CA 1
ATOM 636 C C . TRP A 1 82 ? -8.597 5.471 -7.355 1.00 91.94 82 TRP A C 1
ATOM 638 O O . TRP A 1 82 ? -8.812 6.603 -7.778 1.00 91.94 82 TRP A O 1
ATOM 648 N N . THR A 1 83 ? -9.442 4.855 -6.526 1.00 91.00 83 THR A N 1
ATOM 649 C CA . THR A 1 83 ? -10.652 5.486 -5.969 1.00 91.00 83 THR A CA 1
ATOM 650 C C . THR A 1 83 ? -10.470 6.029 -4.555 1.00 91.00 83 THR A C 1
ATOM 652 O O . THR A 1 83 ? -11.404 6.619 -4.022 1.00 91.00 83 THR A O 1
ATOM 655 N N . LEU A 1 84 ? -9.307 5.809 -3.935 1.00 91.12 84 LEU A N 1
ATOM 656 C CA . LEU A 1 84 ? -9.005 6.333 -2.606 1.00 91.12 84 LEU A CA 1
ATOM 657 C C . LEU A 1 84 ? -8.861 7.852 -2.634 1.00 91.12 84 LEU A C 1
ATOM 659 O O . LEU A 1 84 ? -8.292 8.410 -3.576 1.00 91.12 84 LEU A O 1
ATOM 663 N N . ASP A 1 85 ? -9.273 8.494 -1.545 1.00 91.12 85 ASP A N 1
ATOM 664 C CA . ASP A 1 85 ? -9.053 9.922 -1.355 1.00 91.12 85 ASP A CA 1
ATOM 665 C C . ASP A 1 85 ? -7.546 10.232 -1.248 1.00 91.12 85 ASP A C 1
ATOM 667 O O . ASP A 1 85 ? -6.781 9.403 -0.740 1.00 91.12 85 ASP A O 1
ATOM 671 N N . PRO A 1 86 ? -7.081 11.435 -1.642 1.00 91.62 86 PRO A N 1
ATOM 672 C CA . PRO A 1 86 ? -5.659 11.792 -1.599 1.00 91.62 86 PRO A CA 1
ATOM 673 C C . PRO A 1 86 ? -5.000 11.593 -0.226 1.00 91.62 86 PRO A C 1
ATOM 675 O O . PRO A 1 86 ? -3.843 11.188 -0.146 1.00 91.62 86 PRO A O 1
ATOM 678 N N . ALA A 1 87 ? -5.743 11.814 0.863 1.00 91.38 87 ALA A N 1
ATOM 679 C CA . ALA A 1 87 ? -5.256 11.567 2.220 1.00 91.38 87 ALA A CA 1
ATOM 680 C C . ALA A 1 87 ? -5.006 10.071 2.488 1.00 91.38 87 ALA A C 1
ATOM 682 O O . ALA A 1 87 ? -3.991 9.707 3.079 1.00 91.38 87 ALA A O 1
ATOM 683 N N . GLN A 1 88 ? -5.897 9.195 2.010 1.00 93.75 88 GLN A N 1
ATOM 684 C CA . GLN A 1 88 ? -5.723 7.743 2.100 1.00 93.75 88 GLN A CA 1
ATOM 685 C C . GLN A 1 88 ? -4.571 7.274 1.203 1.00 93.75 88 GLN A C 1
ATOM 687 O O . GLN A 1 88 ? -3.803 6.402 1.600 1.00 93.75 88 GLN A O 1
ATOM 692 N N . GLN A 1 89 ? -4.408 7.872 0.018 1.00 94.31 89 GLN A N 1
ATOM 693 C CA . GLN A 1 89 ? -3.277 7.577 -0.863 1.00 94.31 89 GLN A CA 1
ATOM 694 C C . GLN A 1 89 ? -1.943 7.940 -0.205 1.00 94.31 89 GLN A C 1
AT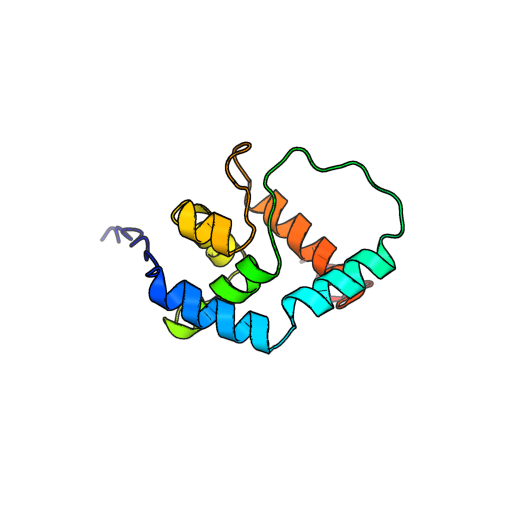OM 696 O O . GLN A 1 89 ? -1.052 7.094 -0.134 1.00 94.31 89 GLN A O 1
ATOM 701 N N . ALA A 1 90 ? -1.837 9.146 0.360 1.00 93.75 90 ALA A N 1
ATOM 702 C CA . ALA A 1 90 ? -0.649 9.589 1.082 1.00 93.75 90 ALA A CA 1
ATOM 703 C C . ALA A 1 90 ? -0.342 8.688 2.289 1.00 93.75 90 ALA A C 1
ATOM 705 O O . ALA A 1 90 ? 0.805 8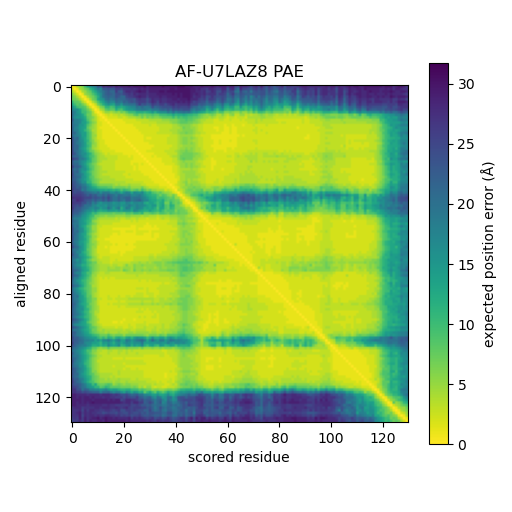.292 2.487 1.00 93.75 90 ALA A O 1
ATOM 706 N N . ARG A 1 91 ? -1.370 8.293 3.057 1.00 94.81 91 ARG A N 1
ATOM 707 C CA . ARG A 1 91 ? -1.234 7.362 4.191 1.00 94.81 91 ARG A CA 1
ATOM 708 C C . ARG A 1 91 ? -0.665 6.002 3.784 1.00 94.81 91 ARG A C 1
ATOM 710 O O . ARG A 1 91 ? 0.057 5.379 4.562 1.00 94.81 91 ARG A O 1
ATOM 717 N N . LEU A 1 92 ? -1.005 5.543 2.585 1.00 95.75 92 LEU A N 1
ATOM 718 C CA . LEU A 1 92 ? -0.540 4.280 2.029 1.00 95.75 92 LEU A CA 1
ATOM 719 C C . LEU A 1 92 ? 0.725 4.440 1.181 1.00 95.75 92 LEU A C 1
ATOM 721 O O . LEU A 1 92 ? 1.085 3.495 0.488 1.00 95.75 92 LEU A O 1
ATOM 725 N N . GLU A 1 93 ? 1.405 5.588 1.218 1.00 94.31 93 GLU A N 1
ATOM 726 C CA . GLU A 1 93 ? 2.625 5.854 0.438 1.00 94.31 93 GLU A CA 1
ATOM 727 C C . GLU A 1 93 ? 2.424 5.683 -1.081 1.00 94.31 93 GLU A C 1
ATOM 729 O O . GLU A 1 93 ? 3.307 5.213 -1.803 1.00 94.31 93 GLU A O 1
ATOM 734 N N . LEU A 1 94 ? 1.233 6.024 -1.573 1.00 93.00 94 LEU A N 1
ATOM 735 C CA . LEU A 1 94 ? 0.903 6.020 -2.994 1.00 93.00 94 LEU A CA 1
ATOM 736 C C . LEU A 1 94 ? 1.118 7.419 -3.576 1.00 93.00 94 LEU A C 1
ATOM 738 O O . LEU A 1 94 ? 0.730 8.415 -2.970 1.00 93.00 94 LEU A O 1
ATOM 742 N N . ASP A 1 95 ? 1.666 7.479 -4.788 1.00 90.44 95 ASP A N 1
ATOM 743 C CA . ASP A 1 95 ? 1.651 8.689 -5.612 1.00 90.44 95 ASP A CA 1
ATOM 744 C C . ASP A 1 95 ? 1.060 8.353 -6.979 1.00 90.44 95 ASP A C 1
ATOM 746 O O . ASP A 1 95 ? 1.745 7.869 -7.884 1.00 90.44 95 ASP A O 1
ATOM 750 N N . LEU A 1 96 ? -0.250 8.565 -7.098 1.00 88.19 96 LEU A N 1
ATOM 751 C CA . LEU A 1 96 ? -1.018 8.331 -8.322 1.00 88.19 96 LEU A CA 1
ATOM 752 C C . LEU A 1 96 ? -1.317 9.641 -9.067 1.00 88.19 96 LEU A C 1
ATOM 754 O O . LEU A 1 96 ? -2.045 9.638 -10.055 1.00 88.19 96 LEU A O 1
ATOM 758 N N . SER A 1 97 ? -0.753 10.762 -8.606 1.00 82.19 97 SER A N 1
ATOM 759 C CA . SER A 1 97 ? -1.025 12.099 -9.147 1.00 82.19 97 SER A CA 1
ATOM 760 C C . SER A 1 97 ? -0.322 12.376 -10.482 1.00 82.19 97 SER A C 1
ATOM 762 O O . SER A 1 97 ? -0.751 13.233 -11.251 1.00 82.19 97 SER A O 1
ATOM 764 N N . CYS A 1 98 ? 0.749 11.636 -10.778 1.00 71.88 98 CYS A N 1
ATOM 765 C CA . CYS A 1 98 ? 1.672 11.905 -11.880 1.00 71.88 98 CYS A CA 1
ATOM 766 C C . CYS A 1 98 ? 1.229 11.387 -13.266 1.00 71.88 98 CYS A C 1
ATOM 768 O O . CYS A 1 98 ? 2.006 11.464 -14.219 1.00 71.88 98 CYS A O 1
ATOM 770 N N . GLY A 1 99 ? -0.002 10.884 -13.418 1.00 69.88 99 GLY A N 1
ATOM 771 C CA . GLY A 1 99 ? -0.579 10.536 -14.723 1.00 69.88 99 GLY A CA 1
ATOM 772 C C . GLY A 1 99 ? -1.634 9.435 -14.656 1.00 69.88 99 GLY A C 1
ATOM 773 O O . GLY A 1 99 ? -2.027 9.014 -13.578 1.00 69.88 99 GLY A O 1
ATOM 774 N N . GLU A 1 100 ? -2.078 8.931 -15.809 1.00 73.06 100 GLU A N 1
ATOM 775 C CA . GLU A 1 100 ? -2.997 7.790 -15.873 1.00 73.06 100 GLU A CA 1
ATOM 776 C C . GLU A 1 100 ? -2.224 6.468 -15.757 1.00 73.06 100 GLU A C 1
ATOM 778 O O . GLU A 1 100 ? -1.470 6.064 -16.648 1.00 73.06 100 GLU A O 1
ATOM 783 N N . GLY A 1 101 ? -2.398 5.763 -14.640 1.00 77.62 101 GLY A N 1
ATOM 784 C CA . GLY A 1 101 ? -1.903 4.398 -14.504 1.00 77.62 101 GLY A CA 1
ATOM 785 C C . GLY A 1 101 ? -2.781 3.424 -15.279 1.00 77.62 101 GLY A C 1
ATOM 786 O O . GLY A 1 101 ? -4.001 3.493 -15.215 1.00 77.62 101 GLY A O 1
ATOM 787 N N . THR A 1 102 ? -2.177 2.455 -15.965 1.00 88.81 102 THR A N 1
ATOM 788 C CA . THR A 1 102 ? -2.935 1.330 -16.531 1.00 88.81 102 THR A CA 1
ATOM 789 C C . THR A 1 102 ? -2.894 0.134 -15.589 1.00 88.81 102 THR A C 1
ATOM 791 O O . THR A 1 102 ? -1.865 -0.140 -14.962 1.00 88.81 102 THR A O 1
ATOM 794 N N . TYR A 1 103 ? -3.977 -0.648 -15.557 1.00 89.88 103 TYR A N 1
ATOM 795 C CA . TYR A 1 103 ? -4.000 -1.929 -14.845 1.00 89.88 103 TYR A CA 1
ATOM 796 C C . TYR A 1 103 ? -2.822 -2.830 -15.246 1.00 89.88 103 TYR A C 1
ATOM 798 O O . TYR A 1 103 ? -2.187 -3.443 -14.395 1.00 89.88 103 TYR A O 1
ATOM 806 N N . ARG A 1 104 ? -2.473 -2.873 -16.540 1.00 88.62 104 ARG A N 1
ATOM 807 C CA . ARG A 1 104 ? -1.342 -3.670 -17.038 1.00 88.62 104 ARG A CA 1
ATOM 808 C C . ARG A 1 104 ? -0.009 -3.221 -16.438 1.00 88.62 104 ARG A C 1
ATOM 810 O O . ARG A 1 104 ? 0.805 -4.069 -16.083 1.00 88.62 104 ARG A O 1
ATOM 817 N N . ALA A 1 105 ? 0.229 -1.913 -16.331 1.00 88.81 105 ALA A N 1
ATOM 818 C CA . ALA A 1 105 ? 1.446 -1.388 -15.717 1.00 88.81 105 ALA A CA 1
ATOM 819 C C . ALA A 1 105 ? 1.516 -1.738 -14.225 1.00 88.81 105 ALA A C 1
ATOM 821 O O . ALA A 1 105 ? 2.559 -2.197 -13.763 1.00 88.81 105 ALA A O 1
ATOM 822 N N . PHE A 1 106 ? 0.398 -1.601 -13.505 1.00 92.06 106 PHE A N 1
ATOM 823 C CA . PHE A 1 106 ? 0.287 -2.032 -12.111 1.00 92.06 106 PHE A CA 1
ATOM 824 C C . PHE A 1 106 ? 0.554 -3.533 -11.944 1.00 92.06 106 PHE A C 1
ATOM 826 O O . PHE A 1 106 ? 1.381 -3.923 -11.126 1.00 92.06 106 PHE A O 1
ATOM 833 N N . ALA A 1 107 ? -0.086 -4.369 -12.763 1.00 90.94 107 ALA A N 1
ATOM 834 C CA . ALA A 1 107 ? 0.087 -5.817 -12.756 1.00 90.94 107 ALA A CA 1
ATOM 835 C C . ALA A 1 107 ? 1.558 -6.212 -12.937 1.00 90.94 107 ALA A C 1
ATOM 837 O O . ALA A 1 107 ? 2.103 -6.973 -12.144 1.00 90.94 107 ALA A O 1
ATOM 838 N N . MET A 1 108 ? 2.226 -5.646 -13.949 1.00 89.06 108 MET A N 1
ATOM 839 C CA . MET A 1 108 ? 3.649 -5.902 -14.194 1.00 89.06 108 MET A CA 1
ATOM 840 C C . MET A 1 108 ? 4.534 -5.396 -13.055 1.00 89.06 108 MET A C 1
ATOM 842 O O . MET A 1 108 ? 5.518 -6.052 -12.719 1.00 89.06 108 MET A O 1
ATOM 846 N N . TRP A 1 109 ? 4.211 -4.239 -12.471 1.00 91.12 109 TRP A N 1
ATOM 847 C CA . TRP A 1 109 ? 4.926 -3.723 -11.308 1.00 91.12 109 TRP A CA 1
ATOM 848 C C . TRP A 1 109 ? 4.813 -4.689 -10.123 1.00 91.12 109 TRP A C 1
ATOM 850 O O . TRP A 1 109 ? 5.842 -5.050 -9.555 1.00 91.12 109 TRP A O 1
ATOM 860 N N . LEU A 1 110 ? 3.607 -5.173 -9.809 1.00 91.69 110 LEU A N 1
ATOM 861 C CA . LEU A 1 110 ? 3.384 -6.085 -8.689 1.00 91.69 110 LEU A CA 1
ATOM 862 C C . LEU A 1 110 ? 4.058 -7.441 -8.924 1.00 91.69 110 LEU A C 1
ATOM 864 O O . LEU A 1 110 ? 4.727 -7.946 -8.030 1.00 91.69 110 LEU A O 1
ATOM 868 N N . THR A 1 111 ? 3.960 -8.002 -10.135 1.00 88.94 111 THR A N 1
ATOM 869 C CA . THR A 1 111 ? 4.654 -9.253 -10.482 1.00 88.94 111 THR A CA 1
ATOM 870 C C . THR A 1 111 ? 6.164 -9.126 -10.300 1.00 88.94 111 THR A C 1
ATOM 872 O O . THR A 1 111 ? 6.756 -9.965 -9.636 1.00 88.94 111 THR A O 1
ATOM 875 N N . ARG A 1 112 ? 6.788 -8.053 -10.805 1.00 87.38 112 ARG A N 1
ATOM 876 C CA . ARG A 1 112 ? 8.230 -7.814 -10.604 1.00 87.38 112 ARG A CA 1
ATOM 877 C C . ARG A 1 112 ? 8.590 -7.611 -9.136 1.00 87.38 112 ARG A C 1
ATOM 879 O O . ARG A 1 112 ? 9.686 -7.953 -8.720 1.00 87.38 112 ARG A O 1
ATOM 886 N N . ARG A 1 113 ? 7.690 -7.012 -8.349 1.00 88.75 113 ARG A N 1
ATOM 887 C CA . ARG A 1 113 ? 7.911 -6.795 -6.915 1.00 88.75 113 ARG A CA 1
ATOM 888 C C . ARG A 1 113 ? 7.941 -8.112 -6.139 1.00 88.75 113 ARG A C 1
ATOM 890 O O . ARG A 1 113 ? 8.678 -8.210 -5.166 1.00 88.75 113 ARG A O 1
ATOM 897 N N . LEU A 1 114 ? 7.151 -9.094 -6.574 1.00 89.56 114 LEU A N 1
ATOM 898 C CA . LEU A 1 114 ? 7.010 -10.403 -5.932 1.00 89.56 114 LEU A CA 1
ATOM 899 C C . LEU A 1 114 ? 7.927 -11.486 -6.516 1.00 89.56 114 LEU A C 1
ATOM 901 O O . LEU A 1 114 ? 8.148 -12.487 -5.846 1.00 89.56 114 LEU A O 1
ATOM 905 N N . GLU A 1 115 ? 8.485 -11.280 -7.709 1.00 87.38 115 GLU A N 1
ATOM 906 C CA . GLU A 1 115 ? 9.401 -12.206 -8.397 1.00 87.38 115 GLU A CA 1
ATOM 907 C C . GLU A 1 115 ? 10.543 -12.770 -7.522 1.00 87.38 115 GLU A C 1
ATOM 909 O O . GLU A 1 115 ? 10.832 -13.955 -7.644 1.00 87.38 115 GLU A O 1
ATOM 914 N N . PRO A 1 116 ? 11.155 -12.019 -6.586 1.00 85.69 116 PRO A N 1
ATOM 915 C CA . PRO A 1 116 ? 12.184 -12.575 -5.699 1.00 85.69 116 PRO A CA 1
ATOM 916 C C . PRO A 1 116 ? 11.661 -13.586 -4.668 1.00 85.69 116 PRO A C 1
ATOM 918 O O . PRO A 1 116 ? 12.424 -14.391 -4.144 1.00 85.69 116 PRO A O 1
ATOM 921 N N . LEU A 1 117 ? 10.373 -13.516 -4.327 1.00 83.44 117 LEU A N 1
ATOM 922 C CA . LEU A 1 117 ? 9.725 -14.387 -3.338 1.00 83.44 117 LEU A CA 1
ATOM 923 C C . LEU A 1 117 ? 9.027 -15.568 -3.997 1.00 83.44 117 LEU A C 1
ATOM 925 O O . LEU A 1 117 ? 9.041 -16.678 -3.475 1.00 83.44 117 LEU A O 1
ATOM 929 N N . ASP A 1 118 ? 8.408 -15.295 -5.137 1.00 75.06 118 ASP A N 1
ATOM 930 C CA . ASP A 1 118 ? 7.795 -16.269 -6.018 1.00 75.06 118 ASP A CA 1
ATOM 931 C C . ASP A 1 118 ? 8.524 -16.178 -7.353 1.00 75.06 118 ASP A C 1
ATOM 933 O O . ASP A 1 118 ? 8.027 -15.637 -8.350 1.00 75.06 118 ASP A O 1
ATOM 937 N N . SER A 1 119 ? 9.770 -16.660 -7.333 1.00 62.66 119 SER A N 1
ATOM 938 C CA . SER A 1 119 ? 10.475 -16.949 -8.568 1.00 62.66 119 SER A CA 1
ATOM 939 C C . SER A 1 119 ? 9.669 -18.072 -9.194 1.00 62.66 119 SER A C 1
ATOM 941 O O . SER A 1 119 ? 9.702 -19.212 -8.746 1.00 62.66 119 SER A O 1
ATOM 943 N N . LEU A 1 120 ? 8.841 -17.738 -10.174 1.00 61.50 120 LEU A N 1
ATOM 944 C CA . LEU A 1 120 ? 8.236 -18.721 -11.052 1.00 61.50 120 LEU A CA 1
ATOM 945 C C . LEU A 1 120 ? 9.213 -18.928 -12.214 1.00 61.50 120 LEU A C 1
ATOM 947 O O . LEU A 1 120 ? 8.950 -18.383 -13.295 1.00 61.50 120 LEU A O 1
ATOM 951 N N . PRO A 1 121 ? 10.327 -19.686 -12.085 1.00 47.47 121 PRO A N 1
ATOM 952 C CA . PRO A 1 121 ? 10.923 -20.232 -13.275 1.00 47.47 121 PRO A CA 1
ATOM 953 C C . PRO A 1 121 ? 9.919 -21.281 -13.760 1.00 47.47 121 PRO A C 1
ATOM 955 O O . PRO A 1 121 ? 9.851 -22.396 -13.261 1.00 47.47 121 PRO A O 1
ATOM 958 N N . ASP A 1 122 ? 9.096 -20.888 -14.729 1.00 52.78 122 ASP A N 1
ATOM 959 C CA . ASP A 1 122 ? 8.459 -21.834 -15.640 1.00 52.78 122 ASP A CA 1
ATOM 960 C C . ASP A 1 122 ? 7.429 -22.781 -14.985 1.00 52.78 122 ASP A C 1
ATOM 962 O O . ASP A 1 122 ? 7.585 -24.000 -14.957 1.00 52.78 122 ASP A O 1
ATOM 966 N N . ALA A 1 123 ? 6.304 -22.241 -14.500 1.00 49.38 123 ALA A N 1
ATOM 967 C CA . ALA A 1 123 ? 5.158 -23.098 -14.205 1.00 49.38 123 ALA A CA 1
ATOM 968 C C . ALA A 1 123 ? 4.668 -23.760 -15.520 1.00 49.38 123 ALA A C 1
ATOM 970 O O . ALA A 1 123 ? 4.228 -23.039 -16.427 1.00 49.38 123 ALA A O 1
ATOM 971 N N . PRO A 1 124 ? 4.669 -25.106 -15.642 1.00 52.22 124 PRO A N 1
ATOM 972 C CA . PRO A 1 124 ? 4.291 -25.825 -16.869 1.00 52.22 124 PRO A CA 1
ATOM 973 C C . PRO A 1 124 ? 2.881 -25.476 -17.374 1.00 52.22 124 PRO A C 1
ATOM 975 O O . PRO A 1 124 ? 2.601 -25.591 -18.567 1.00 52.22 124 PRO A O 1
ATOM 978 N N . ALA A 1 125 ? 2.020 -24.947 -16.501 1.00 53.69 125 ALA A N 1
ATOM 979 C CA . ALA A 1 125 ? 0.701 -24.421 -16.839 1.00 53.69 125 ALA A CA 1
ATOM 980 C C . ALA A 1 125 ? 0.708 -23.328 -17.932 1.00 53.69 125 ALA A C 1
ATOM 982 O O . ALA A 1 125 ? -0.297 -23.164 -18.616 1.00 53.69 125 ALA A O 1
ATOM 983 N N . ARG A 1 126 ? 1.818 -22.597 -18.144 1.00 53.84 126 ARG A N 1
ATOM 984 C CA . ARG A 1 126 ? 1.930 -21.588 -19.220 1.00 53.84 126 ARG A CA 1
ATOM 985 C C . ARG A 1 126 ? 2.375 -22.155 -20.574 1.00 53.84 126 ARG A C 1
ATOM 987 O O . ARG A 1 126 ? 2.231 -21.467 -21.583 1.00 53.84 126 ARG A O 1
ATOM 994 N N . ARG A 1 127 ? 2.909 -23.382 -20.619 1.00 52.97 127 ARG A N 1
ATOM 995 C CA . ARG A 1 127 ? 3.348 -24.049 -21.862 1.00 52.97 127 ARG A CA 1
ATOM 996 C C . ARG A 1 127 ? 2.229 -24.831 -22.550 1.00 52.97 127 ARG A C 1
ATOM 998 O O . ARG A 1 127 ? 2.354 -25.141 -23.733 1.00 52.97 127 ARG A O 1
ATOM 1005 N N . VAL A 1 128 ? 1.133 -25.121 -21.850 1.00 53.88 128 VAL A N 1
ATOM 1006 C CA . VAL A 1 128 ? -0.025 -25.793 -22.446 1.00 53.88 128 VAL A CA 1
ATOM 1007 C C . VAL A 1 128 ? -0.831 -24.770 -23.249 1.00 53.88 128 VAL A C 1
ATOM 1009 O O . VAL A 1 128 ? -1.741 -24.120 -22.738 1.00 53.88 128 VAL A O 1
ATOM 1012 N N . LYS A 1 129 ? -0.466 -24.599 -24.522 1.00 52.75 129 LYS A N 1
ATOM 1013 C CA . LYS A 1 129 ? -1.352 -23.987 -25.515 1.00 52.75 129 LYS A CA 1
ATOM 1014 C C . LYS A 1 129 ? -2.519 -24.953 -25.750 1.00 52.75 129 LYS A C 1
ATOM 1016 O O . LYS A 1 129 ? -2.278 -26.123 -26.040 1.00 52.75 129 LYS A O 1
ATOM 1021 N N . LYS A 1 130 ? -3.751 -24.472 -25.576 1.00 52.97 130 LYS A N 1
ATOM 1022 C CA . LYS A 1 130 ? -4.923 -25.088 -26.213 1.00 52.97 130 LYS A CA 1
ATOM 1023 C C . LYS A 1 130 ? -4.895 -24.803 -27.707 1.00 52.97 130 LYS A C 1
ATOM 1025 O O . LYS A 1 130 ? -4.413 -23.703 -28.066 1.00 52.97 130 LYS A O 1
#

pLDDT: mean 82.41, std 16.93, range [36.12, 97.62]

Mean predicted aligned error: 8.6 Å

Foldseek 3Di:
DDPPPPPPPDQDDLVLLVVLLVVCVVVCPQVVLQVLLDVVVDPDDDDDLAKDAGSSLLRSLLVSCVVVVHHSDLVSSVVNLVVHDPVSCVVSVIDHPRDDDDSVNSVVVVCSSCCSVPVPPCDVVVVDDD

Radius of gyration: 16.47 Å; Cα contacts (8 Å, |Δi|>4): 105; chains: 1; bounding box: 56×38×39 Å